Protein AF-A0A4Y3ILY8-F1 (afdb_monomer)

pLDDT: mean 77.2, std 12.8, range [35.41, 92.81]

Mean predicted aligned error: 9.99 Å

Secondary structure (DSSP, 8-state):
------------HHHHHHHHHHHHHHHHHHHHHHHTTGGG-HHHHHHHHHHHHHHHHHHHHHHHHHHHHHHHHHHS-----HHHHHHHHHHHHHHHHHHHHHHHHHHSSS-HHHHHHHHHHHHHHHHHHHHHHHHHHHHH-

Solvent-accessible surface area (backbone atoms only — not comparable to full-atom values): 8220 Å² total; per-residue (Å²): 135,86,80,79,76,81,77,71,73,82,75,56,70,68,63,55,50,51,54,48,50,54,52,54,50,52,51,46,65,68,50,47,73,80,45,61,79,58,62,78,48,61,73,67,55,48,54,55,51,52,50,50,53,51,51,51,52,51,46,53,52,53,50,52,53,53,49,53,52,47,33,47,75,74,64,73,45,88,79,69,50,73,71,53,48,52,52,50,51,51,54,49,52,55,54,49,47,68,61,46,32,62,55,47,34,75,72,42,101,53,55,62,70,56,46,42,50,48,53,50,51,51,50,52,49,51,53,48,51,54,49,51,51,53,53,49,51,68,72,77,105

Sequence (141 aa):
MNQQTYTQPIRPLKSRLLRALTLEGGILLLVAPVFIDDFADINLVSGKILLLITAAIVWNAAYSFGFDTYLWKWRRSLEKTVKCRFVYALLFQVGLLVISAPIFFSMLDSSFWQVMSADLWFSALVFSYTYFTNALYDKFC

Radius of gyration: 19.1 Å; Cα contacts (8 Å, |Δi|>4): 41; chains: 1; bounding box: 50×23×52 Å

Foldseek 3Di:
DDDPPPPPPPPDPVLVVVLVCVLVVVLCVLPCVVCVVVVVCVPPVVVLVVVLVVQLVVLVVVLVVVVCVVCCVPVVDPDQDPVNVVVSVVVSLVVSLVVVLVSQVVVDVDDSVVSSVVSVVSVVVSVVSVVVSVVVSVVPD

Structure (mmCIF, N/CA/C/O backbone):
data_AF-A0A4Y3ILY8-F1
#
_entry.id   AF-A0A4Y3ILY8-F1
#
loop_
_atom_site.group_PDB
_atom_site.id
_atom_site.type_symbol
_atom_site.label_atom_id
_atom_site.label_alt_id
_atom_site.label_comp_id
_atom_site.label_asym_id
_atom_site.label_entity_id
_atom_site.label_seq_id
_atom_site.pdbx_PDB_ins_code
_atom_site.Cartn_x
_atom_site.Cartn_y
_atom_site.Cartn_z
_atom_site.occupancy
_atom_site.B_iso_or_equiv
_atom_site.auth_seq_id
_atom_site.auth_comp_id
_atom_site.auth_asym_id
_atom_site.auth_atom_id
_atom_site.pdbx_PDB_model_num
ATOM 1 N N . MET A 1 1 ? -27.169 1.206 34.709 1.00 38.16 1 MET A N 1
ATOM 2 C CA . MET A 1 1 ? -26.643 1.003 33.340 1.00 38.16 1 MET A CA 1
ATOM 3 C C . MET A 1 1 ? -25.347 1.791 33.234 1.00 38.16 1 MET A C 1
ATOM 5 O O . MET A 1 1 ? -25.390 3.009 33.149 1.00 38.16 1 MET A O 1
ATOM 9 N N . ASN A 1 2 ? -24.212 1.107 33.375 1.00 35.41 2 ASN A N 1
ATOM 10 C CA . ASN A 1 2 ? -22.889 1.726 33.446 1.00 35.41 2 ASN A CA 1
ATOM 11 C C . ASN A 1 2 ? -22.430 2.110 32.038 1.00 35.41 2 ASN A C 1
ATOM 13 O O . ASN A 1 2 ? -22.100 1.233 31.243 1.00 35.41 2 ASN A O 1
ATOM 17 N N . GLN A 1 3 ? -22.406 3.404 31.730 1.00 38.12 3 GLN A N 1
ATOM 18 C CA . GLN A 1 3 ? -21.658 3.899 30.581 1.00 38.12 3 GLN A CA 1
ATOM 19 C C . GLN A 1 3 ? -20.192 4.000 30.996 1.00 38.12 3 GLN A C 1
ATOM 21 O O . GLN A 1 3 ? -19.796 4.911 31.718 1.00 38.12 3 GLN A O 1
ATOM 26 N N . GLN A 1 4 ? -19.395 3.012 30.592 1.00 38.25 4 GLN A N 1
ATOM 27 C CA . GLN A 1 4 ? -17.944 3.110 30.648 1.00 38.25 4 GLN A CA 1
ATOM 28 C C . GLN A 1 4 ? -17.516 4.157 29.617 1.00 38.25 4 GLN A C 1
ATOM 30 O O . GLN A 1 4 ? -17.418 3.877 28.424 1.00 38.25 4 GLN A O 1
ATOM 35 N N . THR A 1 5 ? -17.311 5.388 30.074 1.00 39.91 5 THR A N 1
ATOM 36 C CA . THR A 1 5 ? -16.650 6.435 29.302 1.00 39.91 5 THR A CA 1
ATOM 37 C C . THR A 1 5 ? -15.236 5.947 29.002 1.00 39.91 5 THR A C 1
ATOM 39 O O . THR A 1 5 ? -14.378 5.934 29.882 1.00 39.91 5 THR A O 1
ATOM 42 N N . TYR A 1 6 ? -14.986 5.492 27.774 1.00 41.91 6 TYR A N 1
ATOM 43 C CA . TYR A 1 6 ? -13.641 5.179 27.300 1.00 41.91 6 TYR A CA 1
ATOM 44 C C . TYR A 1 6 ? -12.840 6.485 27.179 1.00 41.91 6 TYR A C 1
ATOM 46 O O . TYR A 1 6 ? -12.651 7.011 26.085 1.00 41.91 6 TYR A O 1
ATOM 54 N N . THR A 1 7 ? -12.353 7.036 28.292 1.00 46.88 7 THR A N 1
ATOM 55 C CA . THR A 1 7 ? -11.233 7.980 28.265 1.00 46.88 7 THR A CA 1
ATOM 56 C C . THR A 1 7 ? -9.991 7.186 27.898 1.00 46.88 7 THR A C 1
ATOM 58 O O . THR A 1 7 ? -9.238 6.743 28.760 1.00 46.88 7 THR A O 1
ATOM 61 N N . GLN A 1 8 ? -9.816 6.940 26.602 1.00 50.84 8 GLN A N 1
ATOM 62 C CA . GLN A 1 8 ? -8.546 6.488 26.055 1.00 50.84 8 GLN A CA 1
ATOM 63 C C . GLN A 1 8 ? -7.499 7.548 26.439 1.00 50.84 8 GLN A C 1
ATOM 65 O O . GLN A 1 8 ? -7.645 8.697 26.007 1.00 50.84 8 GLN A O 1
ATOM 70 N N . PRO A 1 9 ? -6.487 7.243 27.274 1.00 59.09 9 PRO A N 1
ATOM 71 C CA . PRO A 1 9 ? -5.448 8.215 27.580 1.00 59.09 9 PRO A CA 1
ATOM 72 C C . PRO A 1 9 ? -4.776 8.608 26.262 1.00 59.09 9 PRO A C 1
ATOM 74 O O . PRO A 1 9 ? -4.397 7.745 25.467 1.00 59.09 9 PRO A O 1
ATOM 77 N N . ILE A 1 10 ? -4.670 9.913 25.991 1.00 59.78 10 ILE A N 1
ATOM 78 C CA . ILE A 1 10 ? -3.979 10.417 24.800 1.00 59.78 10 ILE A CA 1
ATOM 79 C C . ILE A 1 10 ? -2.558 9.845 24.841 1.00 59.78 10 ILE A C 1
ATOM 81 O O . ILE A 1 10 ? -1.764 10.214 25.707 1.00 59.78 10 ILE A O 1
ATOM 85 N N . ARG A 1 11 ? -2.250 8.897 23.943 1.00 63.75 11 ARG A N 1
ATOM 86 C CA . ARG A 1 11 ? -0.959 8.198 23.956 1.00 63.75 11 ARG A CA 1
ATOM 87 C C . ARG A 1 11 ? 0.185 9.222 23.831 1.00 63.75 11 ARG A C 1
ATOM 89 O O . ARG A 1 11 ? 0.095 10.124 22.989 1.00 63.75 11 ARG A O 1
ATOM 96 N N . PRO A 1 12 ? 1.267 9.102 24.623 1.00 77.31 12 PRO A N 1
ATOM 97 C CA . PRO A 1 12 ? 2.353 10.079 24.638 1.00 77.31 12 PRO A CA 1
ATOM 98 C C . PRO A 1 12 ? 3.027 10.177 23.265 1.00 77.31 12 PRO A C 1
ATOM 100 O O . PRO A 1 12 ? 3.196 9.165 22.581 1.00 77.31 12 PRO A O 1
ATOM 103 N N . LEU A 1 13 ? 3.464 11.380 22.874 1.00 76.62 13 LEU A N 1
ATOM 104 C CA . LEU A 1 13 ? 4.031 11.670 21.545 1.00 76.62 13 LEU A CA 1
ATOM 105 C C . LEU A 1 13 ? 5.139 10.684 21.132 1.00 76.62 13 LEU A C 1
ATOM 107 O O . LEU A 1 13 ? 5.169 10.233 19.991 1.00 76.62 13 LEU A O 1
ATOM 111 N N . LYS A 1 14 ? 5.985 10.273 22.086 1.00 78.38 14 LYS A N 1
ATOM 112 C CA . LYS A 1 14 ? 7.061 9.290 21.875 1.00 78.38 14 LYS A CA 1
ATOM 113 C C . LYS A 1 14 ? 6.546 7.951 21.331 1.00 78.38 14 LYS A C 1
ATOM 115 O O . LYS A 1 14 ? 7.107 7.432 20.375 1.00 78.38 14 LYS A O 1
ATOM 120 N N . SER A 1 15 ? 5.451 7.424 21.886 1.00 74.38 15 SER A N 1
ATOM 121 C CA . SER A 1 15 ? 4.850 6.153 21.442 1.00 74.38 15 SER A CA 1
ATOM 122 C C . SER A 1 15 ? 4.254 6.247 20.033 1.00 74.38 15 SER A C 1
ATOM 124 O O . SER A 1 15 ? 4.321 5.296 19.258 1.00 74.38 15 SER A O 1
ATOM 126 N N . ARG A 1 16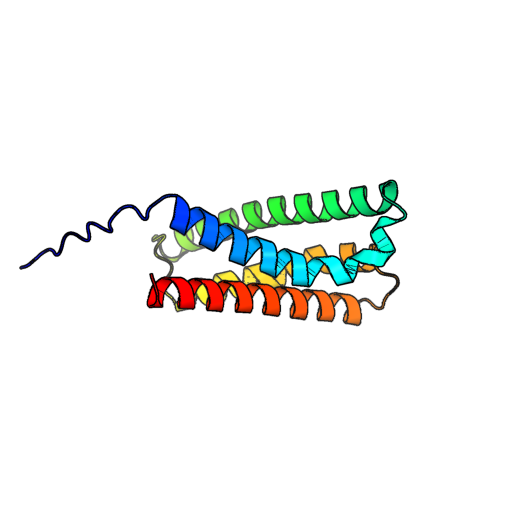 ? 3.725 7.423 19.672 1.00 78.31 16 ARG A N 1
ATOM 127 C CA . ARG A 1 16 ? 3.152 7.691 18.346 1.00 78.31 16 ARG A CA 1
ATOM 128 C C . ARG A 1 16 ? 4.243 7.761 17.282 1.00 78.31 16 ARG A C 1
ATOM 130 O O . ARG A 1 16 ? 4.082 7.173 16.218 1.00 78.31 16 ARG A O 1
ATOM 137 N N . LEU A 1 17 ? 5.352 8.433 17.598 1.00 82.38 17 LEU A N 1
ATOM 138 C CA . LEU A 1 17 ? 6.510 8.538 16.712 1.00 82.38 17 LEU A CA 1
ATOM 139 C C . LEU A 1 17 ? 7.198 7.188 16.509 1.00 82.38 17 LEU A C 1
ATOM 141 O O . LEU A 1 17 ? 7.475 6.834 15.374 1.00 82.38 17 LEU A O 1
ATOM 145 N N . LEU A 1 18 ? 7.409 6.407 17.574 1.00 82.06 18 LEU A N 1
ATOM 146 C CA . LEU A 1 18 ? 7.965 5.053 17.467 1.00 82.06 18 LEU A CA 1
ATOM 147 C C . LEU A 1 18 ? 7.108 4.159 16.571 1.00 82.06 18 LEU A C 1
ATOM 149 O O . LEU A 1 18 ? 7.639 3.521 15.671 1.00 82.06 18 LEU A O 1
ATOM 153 N N . ARG A 1 19 ? 5.782 4.170 16.754 1.00 79.50 19 ARG A N 1
ATOM 154 C CA . ARG A 1 19 ? 4.875 3.384 15.909 1.00 79.50 19 ARG A CA 1
ATOM 155 C C . ARG A 1 19 ? 4.940 3.805 14.441 1.00 79.50 19 ARG A C 1
ATOM 157 O O . ARG A 1 19 ? 4.981 2.943 13.570 1.00 79.50 19 ARG A O 1
ATOM 164 N N . ALA A 1 20 ? 4.944 5.112 14.175 1.00 81.81 20 ALA A N 1
ATOM 165 C CA . ALA A 1 20 ? 5.062 5.637 12.818 1.00 81.81 20 ALA A CA 1
ATOM 166 C C . ALA A 1 20 ? 6.409 5.257 12.188 1.00 81.81 20 ALA A C 1
ATOM 168 O O . ALA A 1 20 ? 6.430 4.732 11.086 1.00 81.81 20 ALA A O 1
ATOM 169 N N . LEU A 1 21 ? 7.519 5.430 12.911 1.00 85.31 21 LEU A N 1
ATOM 170 C CA . LEU A 1 21 ? 8.861 5.086 12.434 1.00 85.31 21 LEU A CA 1
ATOM 171 C C . LEU A 1 21 ? 9.017 3.593 12.150 1.00 85.31 21 LEU A C 1
ATOM 173 O O . LEU A 1 21 ? 9.603 3.232 11.137 1.00 85.31 21 LEU A O 1
ATOM 177 N N . THR A 1 22 ? 8.492 2.723 13.015 1.00 84.50 22 THR A N 1
ATOM 178 C CA . THR A 1 22 ? 8.535 1.277 12.782 1.00 84.50 22 THR A CA 1
ATOM 179 C C . THR A 1 22 ? 7.742 0.906 11.536 1.00 84.50 22 THR A C 1
ATOM 181 O O . THR A 1 22 ? 8.239 0.136 10.722 1.00 84.50 22 THR A O 1
ATOM 184 N N . LEU A 1 23 ? 6.554 1.486 11.353 1.00 84.94 23 LEU A N 1
ATOM 185 C CA . LEU A 1 23 ? 5.707 1.197 10.202 1.00 84.94 23 LEU A CA 1
ATOM 186 C C . LEU A 1 23 ? 6.312 1.720 8.892 1.00 84.94 23 LEU A C 1
ATOM 188 O O . LEU A 1 23 ? 6.495 0.949 7.955 1.00 84.94 23 LEU A O 1
ATOM 192 N N . GLU A 1 24 ? 6.660 3.004 8.845 1.00 84.56 24 GLU A N 1
ATOM 193 C CA . GLU A 1 24 ? 7.240 3.647 7.660 1.00 84.56 24 GLU A CA 1
ATOM 194 C C . GLU A 1 24 ? 8.609 3.047 7.322 1.00 84.56 24 GLU A C 1
ATOM 196 O O . GLU A 1 24 ? 8.884 2.720 6.171 1.00 84.56 24 GLU A O 1
ATOM 201 N N . GLY A 1 25 ? 9.457 2.820 8.331 1.00 86.50 25 GLY A N 1
ATOM 202 C CA . GLY A 1 25 ? 10.773 2.210 8.155 1.00 86.50 25 GLY A CA 1
ATOM 203 C C . GLY A 1 25 ? 10.694 0.774 7.639 1.00 86.50 25 GLY A C 1
ATOM 204 O O . GLY A 1 25 ? 11.464 0.396 6.761 1.00 86.50 25 GLY A O 1
ATOM 205 N N . GLY A 1 26 ? 9.739 -0.023 8.129 1.00 84.06 26 GLY A N 1
ATOM 206 C CA . GLY A 1 26 ? 9.520 -1.376 7.624 1.00 84.06 26 GLY A CA 1
ATOM 207 C C . GLY A 1 26 ? 9.029 -1.397 6.180 1.00 84.06 26 GLY A C 1
ATOM 208 O O . GLY A 1 26 ? 9.535 -2.177 5.379 1.00 84.06 26 GLY A O 1
ATOM 209 N N . ILE A 1 27 ? 8.099 -0.507 5.824 1.00 84.25 27 ILE A N 1
ATOM 210 C CA . ILE A 1 27 ? 7.634 -0.367 4.439 1.00 84.25 27 ILE A CA 1
ATOM 211 C C . ILE A 1 27 ? 8.794 0.062 3.534 1.00 84.25 27 ILE A C 1
ATOM 213 O O . ILE A 1 27 ? 9.015 -0.565 2.502 1.00 84.25 27 ILE A O 1
ATOM 217 N N . LEU A 1 28 ? 9.590 1.056 3.940 1.00 83.00 28 LEU A N 1
ATOM 218 C CA . LEU A 1 28 ? 10.771 1.497 3.193 1.00 83.00 28 LEU A CA 1
ATOM 219 C C . LEU A 1 28 ? 11.774 0.363 2.964 1.00 83.00 28 LEU A C 1
ATOM 221 O O . LEU A 1 28 ? 12.282 0.233 1.856 1.00 83.00 28 LEU A O 1
ATOM 225 N N . LEU A 1 29 ? 12.023 -0.489 3.961 1.00 84.62 29 LEU A N 1
ATOM 226 C CA . LEU A 1 29 ? 12.905 -1.653 3.810 1.00 84.62 29 LEU A CA 1
ATOM 227 C C . LEU A 1 29 ? 12.367 -2.696 2.821 1.00 84.62 29 LEU A C 1
ATOM 229 O O . LEU A 1 29 ? 13.160 -3.388 2.189 1.00 84.62 29 LEU A O 1
ATOM 233 N N . LEU A 1 30 ? 11.045 -2.811 2.674 1.00 80.62 30 LEU A N 1
ATOM 234 C CA . LEU A 1 30 ? 10.421 -3.696 1.686 1.00 80.62 30 LEU A CA 1
ATOM 235 C C . LEU A 1 30 ? 10.455 -3.099 0.272 1.00 80.62 30 LEU A C 1
ATOM 237 O O . LEU A 1 30 ? 10.591 -3.842 -0.695 1.00 80.62 30 LEU A O 1
ATOM 241 N N . VAL A 1 31 ? 10.324 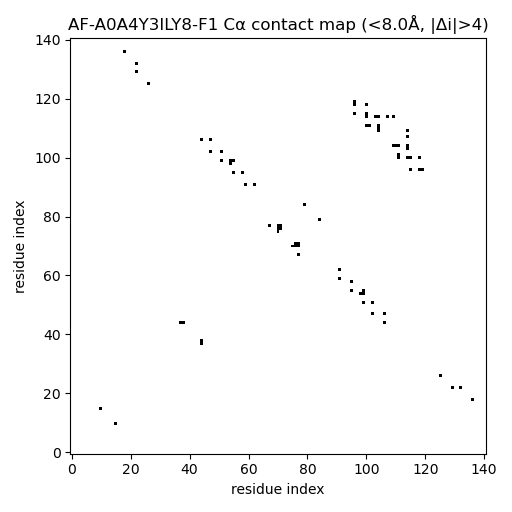-1.774 0.149 1.00 77.12 31 VAL A N 1
ATOM 242 C CA . VAL A 1 31 ? 10.254 -1.071 -1.144 1.00 77.12 31 VAL A CA 1
ATOM 243 C C . VAL A 1 31 ? 11.646 -0.813 -1.719 1.00 77.12 31 VAL A C 1
ATOM 245 O O . VAL A 1 31 ? 11.882 -1.054 -2.897 1.00 77.12 31 VAL A O 1
ATOM 248 N N . ALA A 1 32 ? 12.575 -0.316 -0.901 1.00 75.88 32 ALA A N 1
ATOM 249 C CA . ALA A 1 32 ? 13.854 0.223 -1.360 1.00 75.88 32 ALA A CA 1
ATOM 250 C C . ALA A 1 32 ? 14.705 -0.752 -2.197 1.00 75.88 32 ALA A C 1
ATOM 252 O O . ALA A 1 32 ? 15.249 -0.305 -3.205 1.00 75.88 32 ALA A O 1
ATOM 253 N N . PRO A 1 33 ? 14.803 -2.059 -1.872 1.00 74.81 33 PRO A N 1
ATOM 254 C CA . PRO A 1 33 ? 15.592 -2.998 -2.672 1.00 74.81 33 PRO A CA 1
ATOM 255 C C . PRO A 1 33 ? 15.063 -3.182 -4.096 1.00 74.81 33 PRO A C 1
ATOM 257 O O . PRO A 1 33 ? 15.841 -3.483 -4.989 1.00 74.81 33 PRO A O 1
ATOM 260 N N . VAL A 1 34 ? 13.755 -2.997 -4.312 1.00 69.62 34 VAL A N 1
ATOM 261 C CA . VAL A 1 34 ? 13.122 -3.163 -5.631 1.00 69.62 34 VAL A CA 1
ATOM 262 C C . VAL A 1 34 ? 13.557 -2.065 -6.598 1.00 69.62 34 VAL A C 1
ATOM 264 O O . VAL A 1 34 ? 13.611 -2.302 -7.795 1.00 69.62 34 VAL A O 1
ATOM 267 N N . PHE A 1 35 ? 13.887 -0.882 -6.079 1.00 68.12 35 PHE A N 1
ATOM 268 C CA . PHE A 1 35 ? 14.199 0.295 -6.888 1.00 68.12 35 PHE A CA 1
ATOM 269 C C . PHE A 1 35 ? 15.672 0.703 -6.810 1.00 68.12 35 PHE A C 1
ATOM 271 O O . PHE A 1 35 ? 16.040 1.716 -7.395 1.00 68.12 35 PHE A O 1
ATOM 278 N N . ILE A 1 36 ? 16.514 -0.048 -6.085 1.00 69.50 36 ILE A N 1
ATOM 279 C CA . ILE A 1 36 ? 17.895 0.355 -5.773 1.00 69.50 36 ILE A CA 1
ATOM 280 C C . ILE A 1 36 ? 18.739 0.598 -7.031 1.00 69.50 36 ILE A C 1
ATOM 282 O O . ILE A 1 36 ? 19.521 1.547 -7.062 1.00 69.50 36 ILE A O 1
ATOM 286 N N . ASP A 1 37 ? 18.512 -0.203 -8.072 1.00 63.28 37 ASP A N 1
ATOM 287 C CA . ASP A 1 37 ? 19.223 -0.120 -9.348 1.00 63.28 37 ASP A CA 1
ATOM 288 C C . ASP A 1 37 ? 18.641 0.971 -10.273 1.00 63.28 37 ASP A C 1
ATOM 290 O O . ASP A 1 37 ? 19.373 1.586 -11.048 1.00 63.28 37 ASP A O 1
ATOM 294 N N . ASP A 1 38 ? 17.349 1.293 -10.132 1.00 61.53 38 ASP A N 1
ATOM 295 C CA . ASP A 1 38 ? 16.634 2.296 -10.939 1.00 61.53 38 ASP A CA 1
ATOM 296 C C . ASP A 1 38 ? 16.886 3.748 -10.479 1.00 61.53 38 ASP A C 1
ATOM 298 O O . ASP A 1 38 ? 16.605 4.703 -11.20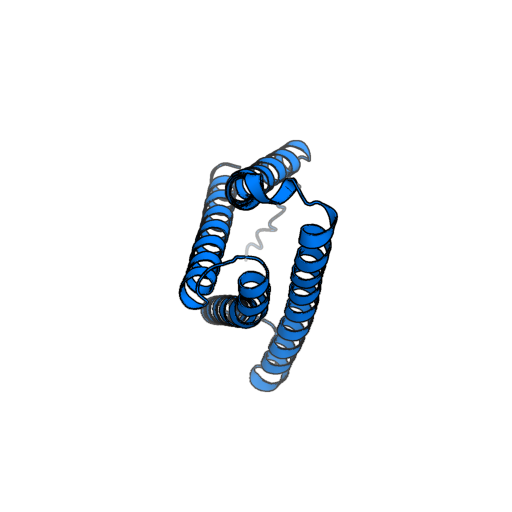9 1.00 61.53 38 ASP A O 1
ATOM 302 N N . PHE A 1 39 ? 17.446 3.958 -9.280 1.00 58.81 39 PHE A N 1
ATOM 303 C CA . PHE A 1 39 ? 17.765 5.301 -8.766 1.00 58.81 39 PHE A CA 1
ATOM 304 C C . PHE A 1 39 ? 18.891 6.018 -9.535 1.00 58.81 39 PHE A C 1
ATOM 306 O O . PHE A 1 39 ? 19.110 7.208 -9.300 1.00 58.81 39 PHE A O 1
ATOM 313 N N . ALA A 1 40 ? 19.596 5.339 -10.447 1.00 58.44 40 ALA A N 1
ATOM 314 C CA . ALA A 1 40 ? 20.653 5.940 -11.260 1.00 58.44 40 ALA A CA 1
ATOM 315 C C . ALA A 1 40 ? 20.119 6.962 -12.289 1.00 58.44 40 ALA A C 1
ATOM 317 O O . ALA A 1 40 ? 20.796 7.952 -12.565 1.00 58.44 40 ALA A O 1
ATOM 318 N N . ASP A 1 41 ? 18.883 6.791 -12.777 1.00 60.84 41 ASP A N 1
ATOM 319 C CA . ASP A 1 41 ? 18.231 7.675 -13.755 1.00 60.84 41 ASP A CA 1
ATOM 320 C C . ASP A 1 41 ? 17.060 8.454 -13.127 1.00 60.84 41 ASP A C 1
ATOM 322 O O . ASP A 1 41 ? 15.878 8.288 -13.451 1.00 60.84 41 ASP A O 1
ATOM 326 N N . ILE A 1 42 ? 17.414 9.372 -12.221 1.00 58.81 42 ILE A N 1
ATOM 327 C CA . ILE A 1 42 ? 16.499 10.199 -11.411 1.00 58.81 42 ILE A CA 1
ATOM 328 C C . ILE A 1 42 ? 15.387 10.878 -12.235 1.00 58.81 42 ILE A C 1
ATOM 330 O O . ILE A 1 42 ? 14.283 11.067 -11.731 1.00 58.81 42 ILE A O 1
ATOM 334 N N . ASN A 1 43 ? 15.620 11.239 -13.499 1.00 59.84 43 ASN A N 1
ATOM 335 C CA . ASN A 1 43 ? 14.673 12.058 -14.263 1.00 59.84 43 ASN A CA 1
ATOM 336 C C . ASN A 1 43 ? 13.481 11.274 -14.846 1.00 59.84 43 ASN A C 1
ATOM 338 O O . ASN A 1 43 ? 12.361 11.787 -14.843 1.00 59.84 43 ASN A O 1
ATOM 342 N N . LEU A 1 44 ? 13.684 10.043 -15.334 1.00 54.97 44 LEU A N 1
ATOM 343 C CA . LEU A 1 44 ? 12.623 9.270 -16.002 1.00 54.97 44 LEU A CA 1
ATOM 344 C C . LEU A 1 44 ? 11.764 8.493 -14.994 1.00 54.97 44 LEU A C 1
ATOM 346 O O . LEU A 1 44 ? 10.535 8.449 -15.109 1.00 54.97 44 LEU A O 1
ATOM 350 N N . VAL A 1 45 ? 12.415 7.934 -13.972 1.00 60.97 45 VAL A N 1
ATOM 351 C CA . VAL A 1 45 ? 11.773 7.183 -12.888 1.00 60.97 45 VAL A CA 1
ATOM 352 C C . VAL A 1 45 ? 10.881 8.108 -12.046 1.00 60.97 45 VAL A C 1
ATOM 354 O O . VAL A 1 45 ? 9.752 7.744 -11.714 1.00 60.97 45 VAL A O 1
ATOM 357 N N . SER A 1 46 ? 11.291 9.366 -11.829 1.00 66.75 46 SER A N 1
ATOM 358 C CA . SER A 1 46 ? 10.504 10.349 -11.064 1.00 66.75 46 SER A CA 1
ATOM 359 C C . SER A 1 46 ? 9.155 10.706 -11.701 1.00 66.75 46 SER A C 1
ATOM 361 O O . SER A 1 46 ?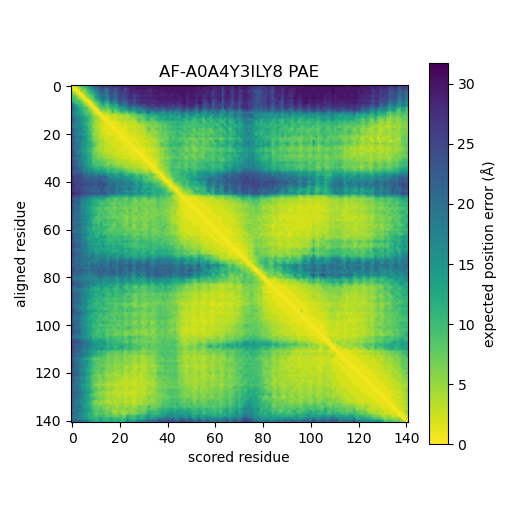 8.160 10.849 -10.989 1.00 66.75 46 SER A O 1
ATOM 363 N N . GLY A 1 47 ? 9.078 10.826 -13.032 1.00 75.25 47 GLY A N 1
ATOM 364 C CA . GLY A 1 47 ? 7.840 11.222 -13.718 1.00 75.25 47 GLY A CA 1
ATOM 365 C C . GLY A 1 47 ? 6.747 10.150 -13.658 1.00 75.25 47 GLY A C 1
ATOM 366 O O . GLY A 1 47 ? 5.580 10.453 -13.398 1.00 75.25 47 GLY A O 1
ATOM 367 N N . LYS A 1 48 ? 7.122 8.879 -13.845 1.00 78.38 48 LYS A N 1
ATOM 368 C CA . LYS A 1 48 ? 6.179 7.749 -13.787 1.00 78.38 48 LYS A CA 1
ATOM 369 C C . LYS A 1 48 ? 5.746 7.439 -12.352 1.00 78.38 48 LYS A C 1
ATOM 371 O O . LYS A 1 48 ? 4.568 7.173 -12.130 1.00 78.38 48 LYS A O 1
ATOM 376 N N . ILE A 1 49 ? 6.647 7.571 -11.373 1.00 79.88 49 ILE A N 1
ATOM 377 C CA . ILE A 1 49 ? 6.294 7.479 -9.945 1.00 79.88 49 ILE A CA 1
ATOM 378 C C . ILE A 1 49 ? 5.296 8.576 -9.562 1.00 79.88 49 ILE A C 1
ATOM 380 O O . ILE A 1 49 ? 4.300 8.298 -8.896 1.00 79.88 49 ILE A O 1
ATOM 384 N N . LEU A 1 50 ? 5.504 9.816 -10.015 1.00 83.62 50 LEU A N 1
ATOM 385 C CA . LEU A 1 50 ? 4.556 10.901 -9.757 1.00 83.62 50 LEU A CA 1
ATOM 386 C C . LEU A 1 50 ? 3.177 10.607 -10.369 1.00 83.62 50 LEU A C 1
ATOM 388 O O . LEU A 1 50 ? 2.151 10.872 -9.736 1.00 83.62 50 LEU A O 1
ATOM 392 N N . LEU A 1 51 ? 3.144 10.026 -11.573 1.00 86.44 51 LEU A N 1
ATOM 393 C CA . LEU A 1 51 ? 1.909 9.591 -12.224 1.00 86.44 51 LEU A CA 1
ATOM 394 C C . LEU A 1 51 ? 1.217 8.479 -11.425 1.00 86.44 51 LEU A C 1
ATOM 396 O O . LEU A 1 51 ? 0.013 8.583 -11.202 1.00 86.44 51 LEU A O 1
ATOM 400 N N . LEU A 1 52 ? 1.955 7.474 -10.937 1.00 85.94 52 LEU A N 1
ATOM 401 C CA . LEU A 1 52 ? 1.429 6.423 -10.054 1.00 85.94 52 LEU A CA 1
ATOM 402 C C . LEU A 1 52 ? 0.791 7.010 -8.794 1.00 85.94 52 LEU A C 1
ATOM 404 O O . LEU A 1 52 ? -0.355 6.695 -8.481 1.00 85.94 52 LEU A O 1
ATOM 408 N N . ILE A 1 53 ? 1.510 7.889 -8.089 1.00 86.94 53 ILE A N 1
ATOM 409 C CA . ILE A 1 53 ? 1.025 8.521 -6.855 1.00 86.94 53 ILE A CA 1
ATOM 410 C C . ILE A 1 53 ? -0.234 9.344 -7.145 1.00 86.94 53 ILE A C 1
ATOM 412 O O . ILE A 1 53 ? -1.232 9.230 -6.434 1.00 86.94 53 ILE A O 1
ATOM 416 N N . THR A 1 54 ? -0.222 10.137 -8.216 1.00 88.88 54 THR A N 1
ATOM 417 C CA . THR A 1 54 ? -1.371 10.964 -8.608 1.00 88.88 54 THR A CA 1
ATOM 418 C C . THR A 1 54 ? -2.574 10.098 -8.981 1.00 88.88 5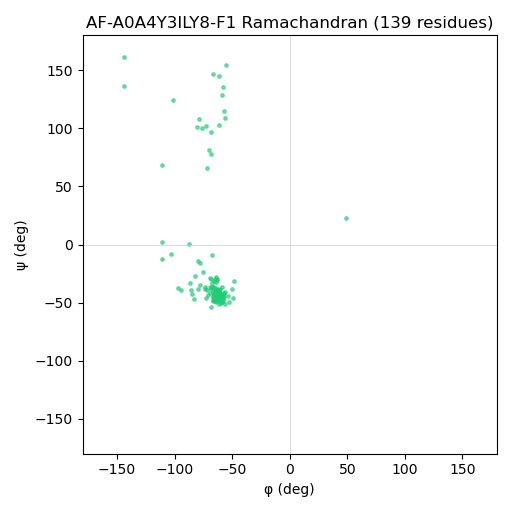4 THR A C 1
ATOM 420 O O . THR A 1 54 ? -3.678 10.346 -8.498 1.00 88.88 54 THR A O 1
ATOM 423 N N . ALA A 1 55 ? -2.371 9.050 -9.783 1.00 89.19 55 ALA A N 1
ATOM 424 C CA . ALA A 1 55 ? -3.418 8.104 -10.153 1.00 89.19 55 ALA A CA 1
ATOM 425 C C . ALA A 1 55 ? -3.997 7.398 -8.919 1.00 89.19 55 ALA A C 1
ATOM 427 O O . ALA A 1 55 ? -5.215 7.289 -8.797 1.00 89.19 55 ALA A O 1
ATOM 428 N N . ALA A 1 56 ? -3.149 6.996 -7.968 1.00 87.88 56 ALA A N 1
ATOM 429 C CA . ALA A 1 56 ? -3.576 6.382 -6.716 1.00 87.88 56 ALA A CA 1
ATOM 430 C C . ALA A 1 56 ? -4.414 7.341 -5.855 1.00 87.88 56 ALA A C 1
ATOM 432 O O . ALA A 1 56 ? -5.458 6.944 -5.338 1.00 87.88 56 ALA A O 1
ATOM 433 N N . ILE A 1 57 ? -4.012 8.612 -5.735 1.00 90.75 57 ILE A N 1
ATOM 434 C CA . ILE A 1 57 ? -4.774 9.636 -5.000 1.00 90.75 57 ILE A CA 1
ATOM 435 C C . ILE A 1 57 ? -6.138 9.872 -5.658 1.00 90.75 57 ILE A C 1
ATOM 437 O O . ILE A 1 57 ? -7.164 9.877 -4.971 1.00 90.75 57 ILE A O 1
ATOM 441 N N . VAL A 1 58 ? -6.162 10.038 -6.984 1.00 92.81 58 VAL A N 1
ATOM 442 C CA . VAL A 1 58 ? -7.398 10.245 -7.751 1.00 92.81 58 VAL A CA 1
ATOM 443 C C . VAL A 1 58 ? -8.323 9.038 -7.614 1.00 92.81 58 VAL A C 1
ATOM 445 O O . VAL A 1 58 ? -9.506 9.207 -7.317 1.00 92.81 58 VAL A O 1
ATOM 448 N N . TRP A 1 59 ? -7.793 7.822 -7.761 1.00 92.50 59 TRP A N 1
ATOM 449 C CA . TRP A 1 59 ? -8.561 6.594 -7.586 1.00 92.50 59 TRP A CA 1
ATOM 450 C C . TRP A 1 59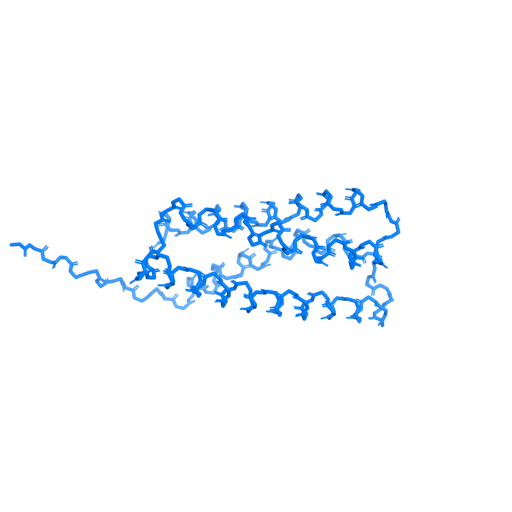 ? -9.112 6.459 -6.168 1.00 92.50 59 TRP A C 1
ATOM 452 O O . TRP A 1 59 ? -10.289 6.152 -5.995 1.00 92.50 59 TRP A O 1
ATOM 462 N N . ASN A 1 60 ? -8.304 6.753 -5.148 1.00 90.75 60 ASN A N 1
ATOM 463 C CA . ASN A 1 60 ? -8.737 6.734 -3.754 1.00 90.75 60 ASN A CA 1
ATOM 464 C C . ASN A 1 60 ? -9.923 7.675 -3.498 1.00 90.75 60 ASN A C 1
ATOM 466 O O . ASN A 1 60 ? -10.900 7.278 -2.855 1.00 90.75 60 ASN A O 1
ATOM 470 N N . ALA A 1 61 ? -9.875 8.892 -4.041 1.00 88.62 61 ALA A N 1
ATOM 471 C CA . ALA A 1 61 ? -10.972 9.848 -3.935 1.00 88.62 61 ALA A CA 1
ATOM 472 C C . ALA A 1 61 ? -12.221 9.378 -4.702 1.00 88.62 61 ALA A C 1
ATOM 474 O O . ALA A 1 61 ? -13.319 9.360 -4.141 1.00 88.62 61 ALA A O 1
ATOM 475 N N . ALA A 1 62 ? -12.054 8.948 -5.957 1.00 90.94 62 ALA A N 1
ATOM 476 C CA . ALA A 1 62 ? -13.148 8.487 -6.810 1.00 90.94 62 ALA A CA 1
ATOM 477 C C . ALA A 1 62 ? -13.859 7.257 -6.225 1.00 90.94 62 ALA A C 1
ATOM 479 O O . ALA A 1 62 ? -15.090 7.214 -6.165 1.00 90.94 62 ALA A O 1
ATOM 480 N N . TYR A 1 63 ? -13.092 6.281 -5.739 1.00 89.81 63 TYR A N 1
ATOM 481 C CA . TYR A 1 63 ? -13.619 5.059 -5.144 1.00 89.81 63 TYR A CA 1
ATOM 482 C C . TYR A 1 63 ? -14.358 5.333 -3.832 1.00 89.81 63 TYR A C 1
ATOM 484 O O . TYR A 1 63 ? -15.477 4.850 -3.646 1.00 89.81 63 TYR A O 1
ATOM 492 N N . SER A 1 64 ? -13.776 6.154 -2.950 1.00 87.19 64 SER A N 1
ATOM 493 C CA . SER A 1 64 ? -14.417 6.529 -1.683 1.00 87.19 64 SER A CA 1
ATOM 494 C C . SER A 1 64 ? -15.754 7.235 -1.933 1.00 87.19 64 SER A C 1
ATOM 496 O O . SER A 1 64 ? -16.775 6.842 -1.371 1.00 87.19 64 SER A O 1
ATOM 498 N N . PHE A 1 65 ? -15.785 8.199 -2.861 1.00 87.75 65 PHE A N 1
ATOM 499 C CA . PHE A 1 65 ? -17.008 8.912 -3.236 1.00 87.75 65 PHE A CA 1
ATOM 500 C C . PHE A 1 65 ? -18.073 7.991 -3.854 1.00 87.75 65 PHE A C 1
ATOM 502 O O . PHE A 1 65 ? -19.250 8.042 -3.479 1.00 87.75 65 PHE A O 1
ATOM 509 N N . GLY A 1 66 ? -17.673 7.125 -4.790 1.00 86.69 66 GLY A N 1
ATOM 510 C CA . GLY A 1 66 ? -18.576 6.173 -5.436 1.00 86.69 66 GLY A CA 1
ATOM 511 C C . GLY A 1 66 ? -19.191 5.190 -4.440 1.00 86.69 66 GLY A C 1
ATOM 512 O O . GLY A 1 66 ? -20.402 4.954 -4.458 1.00 86.69 66 GLY A O 1
ATOM 513 N N . PHE A 1 67 ? -18.383 4.660 -3.522 1.00 83.81 67 PHE A N 1
ATOM 514 C CA . PHE A 1 67 ? -18.857 3.701 -2.532 1.00 83.81 67 PHE A CA 1
ATOM 515 C C . PHE A 1 67 ? -19.747 4.338 -1.466 1.00 83.81 67 PHE A C 1
ATOM 517 O O . PHE A 1 67 ? -20.756 3.746 -1.081 1.00 83.81 67 PHE A O 1
ATOM 524 N N . ASP A 1 68 ? -19.424 5.546 -1.011 1.00 82.69 68 ASP A N 1
ATOM 525 C CA . ASP A 1 68 ? -20.258 6.258 -0.043 1.00 82.69 68 ASP A CA 1
ATOM 526 C C . ASP A 1 68 ? -21.606 6.655 -0.675 1.00 82.69 68 ASP A C 1
ATOM 528 O O . ASP A 1 68 ? -22.654 6.504 -0.044 1.00 82.69 68 ASP A O 1
ATOM 532 N N . THR A 1 69 ? -21.619 7.022 -1.964 1.00 81.88 69 THR A N 1
ATOM 533 C CA . THR A 1 69 ? -22.857 7.237 -2.737 1.00 81.88 69 THR A CA 1
ATOM 534 C C . THR A 1 69 ? -23.676 5.951 -2.867 1.00 81.88 69 THR A C 1
ATOM 536 O O . THR A 1 69 ? -24.901 5.974 -2.718 1.00 81.88 69 THR A O 1
ATOM 539 N N . TYR A 1 70 ? -23.020 4.816 -3.125 1.00 82.56 70 TYR A N 1
ATOM 540 C CA . TYR A 1 70 ? -23.672 3.508 -3.183 1.00 82.56 70 TYR A CA 1
ATOM 541 C C . TYR A 1 70 ? -24.294 3.132 -1.832 1.00 82.56 70 TYR A C 1
ATOM 543 O O . TYR A 1 70 ? -25.476 2.798 -1.770 1.00 82.56 70 TYR A O 1
ATOM 551 N N . LEU A 1 71 ? -23.546 3.262 -0.732 1.00 79.25 71 LEU A N 1
ATOM 552 C CA . LEU A 1 71 ? -24.047 2.986 0.616 1.00 79.25 71 LEU A CA 1
ATOM 553 C C . LEU A 1 71 ? -25.215 3.893 1.005 1.00 79.25 71 LEU A C 1
ATOM 555 O O . LEU A 1 71 ? -26.206 3.408 1.555 1.00 79.25 71 LEU A O 1
ATOM 559 N N . TRP A 1 72 ? -25.133 5.185 0.684 1.00 73.81 72 TRP A N 1
ATOM 560 C CA . TRP A 1 72 ? -26.208 6.136 0.943 1.00 73.81 72 TRP A CA 1
ATOM 561 C C . TRP A 1 72 ? -27.491 5.767 0.188 1.00 73.81 72 TRP A C 1
ATOM 563 O O . TRP A 1 72 ? -28.570 5.741 0.781 1.00 73.81 72 TRP A O 1
ATOM 573 N N . LYS A 1 73 ? -27.376 5.405 -1.098 1.00 75.25 73 LYS A N 1
ATOM 574 C CA . LYS A 1 73 ? -28.522 5.005 -1.930 1.00 75.25 73 LYS A CA 1
ATOM 575 C C . LYS A 1 73 ? -29.135 3.666 -1.515 1.00 75.25 73 LYS A C 1
ATOM 577 O O . LYS A 1 73 ? -30.351 3.526 -1.594 1.00 75.25 73 LYS A O 1
ATOM 582 N N . TRP A 1 74 ? -28.327 2.693 -1.093 1.00 68.62 74 TRP A N 1
ATOM 583 C CA . TRP A 1 74 ? -28.798 1.323 -0.844 1.00 68.62 74 TRP A CA 1
ATOM 584 C C . TRP A 1 74 ? -29.120 1.011 0.617 1.00 68.62 74 TRP A C 1
ATOM 586 O O . TRP A 1 74 ? -30.070 0.284 0.889 1.00 68.62 74 TRP A O 1
ATOM 596 N N . ARG A 1 75 ? -28.343 1.535 1.570 1.00 65.06 75 ARG A N 1
ATOM 597 C CA . ARG A 1 75 ? -28.530 1.254 3.003 1.00 65.06 75 ARG A CA 1
ATOM 598 C C . ARG A 1 75 ? -29.029 2.442 3.816 1.00 65.06 75 ARG A C 1
ATOM 600 O O . ARG A 1 75 ? -29.390 2.229 4.969 1.00 65.06 75 ARG A O 1
ATOM 607 N N . ARG A 1 76 ? -29.021 3.669 3.267 1.00 67.25 76 ARG A N 1
ATOM 608 C CA . ARG A 1 76 ? -29.311 4.923 4.005 1.00 67.25 76 ARG A CA 1
ATOM 609 C C . ARG A 1 76 ? -28.538 5.053 5.331 1.00 67.25 76 ARG A C 1
ATOM 611 O O . ARG A 1 76 ? -28.942 5.779 6.231 1.00 67.25 76 ARG A O 1
ATOM 618 N N . SER A 1 77 ? -27.423 4.338 5.448 1.00 62.22 77 SER A N 1
ATOM 619 C CA . SER A 1 77 ? -26.558 4.298 6.619 1.00 62.22 77 SER A CA 1
ATOM 620 C C . SER A 1 77 ? -25.118 4.180 6.143 1.00 62.22 77 SER A C 1
ATOM 622 O O . SER A 1 77 ? -24.813 3.412 5.227 1.00 62.22 77 SER A O 1
ATOM 624 N N . LEU A 1 78 ? -24.242 4.959 6.774 1.00 61.28 78 LEU A N 1
ATOM 625 C CA . LEU A 1 78 ? -22.801 4.970 6.520 1.00 61.28 78 LEU A CA 1
ATOM 626 C C . LEU A 1 78 ? -22.061 3.926 7.374 1.00 61.28 78 LEU A C 1
ATOM 628 O O . LEU A 1 78 ? -20.839 3.792 7.277 1.00 61.28 78 LEU A O 1
ATOM 632 N N . GLU A 1 79 ? -22.777 3.160 8.206 1.00 61.84 79 GLU A N 1
ATOM 633 C CA . GLU A 1 79 ? -22.167 2.141 9.054 1.00 61.84 79 GLU A CA 1
ATOM 634 C C . GLU A 1 79 ? -21.709 0.926 8.235 1.00 61.84 79 GLU A C 1
ATOM 636 O O . GLU A 1 79 ? -22.477 0.043 7.842 1.00 61.84 79 GLU A O 1
ATOM 641 N N . LYS A 1 80 ? -20.398 0.865 7.983 1.00 64.56 80 LYS A N 1
ATOM 642 C CA . LYS A 1 80 ? -19.744 -0.257 7.300 1.00 64.56 80 LYS A CA 1
ATOM 643 C C . LYS A 1 80 ? -19.604 -1.438 8.273 1.00 64.56 80 LYS A C 1
ATOM 645 O O . LYS A 1 80 ? -18.668 -1.464 9.074 1.00 64.56 80 LYS A O 1
ATOM 650 N N . THR A 1 81 ? -20.495 -2.433 8.179 1.00 76.44 81 THR A N 1
ATOM 651 C CA . THR A 1 81 ? -20.354 -3.743 8.854 1.00 76.44 81 THR A CA 1
ATOM 652 C C . THR A 1 81 ? -19.016 -4.399 8.487 1.00 76.44 81 THR A C 1
ATOM 654 O O . THR A 1 81 ? -18.505 -4.172 7.392 1.00 76.44 81 THR A O 1
ATOM 657 N N . VAL A 1 82 ? -18.467 -5.275 9.335 1.00 75.31 82 VAL A N 1
ATOM 658 C CA . VAL A 1 82 ? -17.174 -5.964 9.105 1.00 75.31 82 VAL A CA 1
ATOM 659 C C . VAL A 1 82 ? -17.076 -6.605 7.711 1.00 75.31 82 VAL A C 1
ATOM 661 O O . VAL A 1 82 ? -16.108 -6.369 6.992 1.00 75.31 82 VAL A O 1
ATOM 664 N N . LYS A 1 83 ? -18.120 -7.321 7.268 1.00 76.56 83 LYS A N 1
ATOM 665 C CA . LYS A 1 83 ? -18.183 -7.908 5.914 1.00 76.56 83 LYS A CA 1
ATOM 666 C C . LYS A 1 83 ? -18.128 -6.847 4.807 1.00 76.56 83 LYS A C 1
ATOM 668 O O . LYS A 1 83 ? -17.464 -7.037 3.796 1.00 76.56 83 LYS A O 1
ATOM 673 N N . CYS A 1 84 ? -18.794 -5.711 5.014 1.00 78.38 84 CYS A N 1
ATOM 674 C CA . CYS A 1 84 ? -18.797 -4.595 4.071 1.00 78.38 84 CYS A CA 1
ATOM 675 C C . CYS A 1 84 ? -17.417 -3.930 3.973 1.00 78.38 84 CYS A C 1
ATOM 677 O O . CYS A 1 84 ? -17.020 -3.534 2.885 1.00 78.38 84 CYS A O 1
ATOM 679 N N . ARG A 1 85 ? -16.676 -3.835 5.087 1.00 78.62 85 ARG A N 1
ATOM 680 C CA . ARG A 1 85 ? -15.302 -3.301 5.110 1.00 78.62 85 ARG A CA 1
ATOM 681 C C . ARG A 1 85 ? -14.329 -4.199 4.356 1.00 78.62 85 ARG A C 1
ATOM 683 O O . ARG A 1 85 ? -13.500 -3.692 3.614 1.00 78.62 85 ARG A O 1
ATOM 690 N N . PHE A 1 86 ? -14.458 -5.514 4.515 1.00 80.12 86 PHE A N 1
ATOM 691 C CA . PHE A 1 86 ? -13.612 -6.469 3.804 1.00 80.12 86 PHE A CA 1
ATOM 692 C C . PHE A 1 86 ? -13.845 -6.422 2.289 1.00 80.12 86 PHE A C 1
ATOM 694 O O . PHE A 1 86 ? -12.897 -6.271 1.528 1.00 80.12 86 PHE A O 1
ATOM 701 N N . VAL A 1 87 ? -15.110 -6.453 1.851 1.00 83.94 87 VAL A N 1
ATOM 702 C CA . VAL A 1 87 ? -15.463 -6.323 0.425 1.00 83.94 87 VAL A CA 1
ATOM 703 C C . VAL A 1 87 ? -15.015 -4.971 -0.136 1.00 83.94 87 VAL A C 1
ATOM 705 O O . VAL A 1 87 ? -14.462 -4.922 -1.229 1.00 83.94 87 VAL A O 1
ATOM 708 N N . TYR A 1 88 ? -15.194 -3.886 0.626 1.00 83.94 88 TYR A N 1
ATOM 709 C CA . TYR A 1 88 ? -14.711 -2.556 0.251 1.00 83.94 88 TYR A CA 1
ATOM 710 C C . TYR A 1 88 ? -13.195 -2.530 0.037 1.00 83.94 88 TYR A C 1
ATOM 712 O O . TYR A 1 88 ? -12.739 -2.000 -0.971 1.00 83.94 88 TYR A O 1
ATOM 720 N N . ALA A 1 89 ? -12.426 -3.098 0.968 1.00 82.19 89 ALA A N 1
ATOM 721 C CA . ALA A 1 89 ? -10.972 -3.134 0.881 1.00 82.19 89 ALA A CA 1
ATOM 722 C C . ALA A 1 89 ? -10.497 -3.991 -0.301 1.00 82.19 89 ALA A C 1
ATOM 724 O O . ALA A 1 89 ? -9.623 -3.564 -1.046 1.00 82.19 89 ALA A O 1
ATOM 725 N N . LEU A 1 90 ? -11.112 -5.157 -0.522 1.00 85.44 90 LEU A N 1
ATOM 726 C CA . LEU A 1 90 ? -10.772 -6.020 -1.654 1.00 85.44 90 LEU A CA 1
ATOM 727 C C . LEU A 1 90 ? -11.057 -5.356 -3.003 1.00 85.44 90 LEU A C 1
ATOM 729 O O . LEU A 1 90 ? -10.196 -5.360 -3.876 1.00 85.44 90 LEU A O 1
ATOM 733 N N . LEU A 1 91 ? -12.240 -4.764 -3.178 1.00 87.50 91 LEU A N 1
ATOM 734 C CA . LEU A 1 91 ? -12.597 -4.071 -4.420 1.00 87.50 91 LEU A CA 1
ATOM 735 C C . LEU A 1 91 ? -11.705 -2.850 -4.669 1.00 87.50 91 LEU A C 1
ATOM 737 O O . LEU A 1 91 ? -11.308 -2.616 -5.809 1.00 87.50 91 LEU A O 1
ATOM 741 N N . PHE A 1 92 ? -11.350 -2.112 -3.611 1.00 86.75 92 PHE A N 1
ATOM 742 C CA . PHE A 1 92 ? -10.395 -1.010 -3.709 1.00 86.75 92 PHE A CA 1
ATOM 743 C C . PHE A 1 92 ? -9.047 -1.503 -4.224 1.00 86.75 92 PHE A C 1
ATOM 745 O O . PHE A 1 92 ? -8.519 -0.953 -5.186 1.00 86.75 92 PHE A O 1
ATOM 752 N N . GLN A 1 93 ? -8.535 -2.565 -3.601 1.00 86.31 93 GLN A N 1
ATOM 753 C CA . GLN A 1 93 ? -7.238 -3.139 -3.914 1.00 86.31 93 GLN A CA 1
ATOM 754 C C . GLN A 1 93 ? -7.182 -3.661 -5.349 1.00 86.31 93 GLN A C 1
ATOM 756 O O . GLN A 1 93 ? -6.239 -3.362 -6.071 1.00 86.31 93 GLN A O 1
ATOM 761 N N . VAL A 1 94 ? -8.208 -4.396 -5.784 1.00 87.75 94 VAL A N 1
ATOM 762 C CA . VAL A 1 94 ? -8.298 -4.913 -7.157 1.00 87.75 94 VAL A CA 1
ATOM 763 C C . VAL A 1 94 ? -8.400 -3.770 -8.165 1.00 87.75 94 VAL A C 1
ATOM 765 O O . VAL A 1 94 ? -7.715 -3.792 -9.181 1.00 87.75 94 VAL A O 1
ATOM 768 N N . GLY A 1 95 ? -9.221 -2.754 -7.892 1.00 88.44 95 GLY A N 1
ATOM 769 C CA . GLY A 1 95 ? -9.349 -1.602 -8.782 1.00 88.44 95 GLY A CA 1
ATOM 770 C C . GLY A 1 95 ? -8.061 -0.786 -8.885 1.00 88.44 95 GLY A C 1
ATOM 771 O O . GLY A 1 95 ? -7.675 -0.392 -9.982 1.00 88.44 95 GLY A O 1
ATOM 772 N N . LEU A 1 96 ? -7.366 -0.593 -7.759 1.00 87.81 96 LEU A N 1
ATOM 773 C CA . LEU A 1 96 ? -6.075 0.087 -7.738 1.00 87.81 96 LEU A CA 1
ATOM 774 C C . LEU A 1 96 ? -5.043 -0.696 -8.552 1.00 87.81 96 LEU A C 1
ATOM 776 O O . LEU A 1 96 ? -4.366 -0.093 -9.373 1.00 87.81 96 LEU A O 1
ATOM 780 N N . LEU A 1 97 ? -5.011 -2.022 -8.401 1.00 88.06 97 LEU A N 1
ATOM 781 C CA . LEU A 1 97 ? -4.122 -2.922 -9.135 1.00 88.06 97 LEU A CA 1
ATOM 782 C C . LEU A 1 97 ? -4.315 -2.815 -10.654 1.00 88.06 97 LEU A C 1
ATOM 784 O O . LEU A 1 97 ? -3.348 -2.737 -11.403 1.00 88.06 97 LEU A O 1
ATOM 788 N N . VAL A 1 98 ? -5.561 -2.747 -11.130 1.00 88.88 98 VAL A N 1
ATOM 789 C CA . VAL A 1 98 ? -5.856 -2.576 -12.567 1.00 88.88 98 VAL A CA 1
ATOM 790 C C . VAL A 1 98 ? -5.329 -1.238 -13.107 1.00 88.88 98 VAL A C 1
ATOM 792 O O . VAL A 1 98 ? -4.978 -1.151 -14.282 1.00 88.88 98 VAL A O 1
ATOM 795 N N . ILE A 1 99 ? -5.250 -0.205 -12.264 1.00 88.81 99 ILE A N 1
ATOM 796 C CA . ILE A 1 99 ? -4.752 1.127 -12.638 1.00 88.81 99 ILE A CA 1
ATOM 797 C C . ILE A 1 99 ? -3.226 1.199 -12.539 1.00 88.81 99 ILE A C 1
ATOM 799 O O . ILE A 1 99 ? -2.590 1.758 -13.431 1.00 88.81 99 ILE A O 1
ATOM 803 N N . SER A 1 100 ? -2.630 0.637 -11.486 1.00 87.62 100 SER A N 1
ATOM 804 C CA . SER A 1 100 ? -1.180 0.643 -11.263 1.00 87.62 100 SER A CA 1
ATOM 805 C C . SER A 1 100 ? -0.441 -0.313 -12.198 1.00 87.62 100 SER A C 1
ATOM 807 O O . SER A 1 100 ? 0.619 0.048 -12.705 1.00 87.62 100 SER A O 1
ATOM 809 N N . ALA A 1 101 ? -1.001 -1.490 -12.499 1.00 87.12 101 ALA A N 1
ATOM 810 C CA . ALA A 1 101 ? -0.371 -2.512 -13.338 1.00 87.12 101 ALA A CA 1
ATOM 811 C C . ALA A 1 101 ? 0.115 -2.021 -14.718 1.00 87.12 101 ALA A C 1
ATOM 813 O O . ALA A 1 101 ? 1.271 -2.289 -15.044 1.00 87.12 101 ALA A O 1
ATOM 814 N N . PRO A 1 102 ? -0.674 -1.302 -15.547 1.00 86.25 102 PRO A N 1
ATOM 815 C CA . PRO A 1 102 ? -0.187 -0.808 -16.839 1.00 86.25 102 PRO A CA 1
ATOM 816 C C . PRO A 1 102 ? 0.929 0.233 -16.690 1.00 86.25 102 PRO A C 1
ATOM 818 O O . PRO A 1 102 ? 1.822 0.304 -17.533 1.00 86.25 102 PRO A O 1
ATOM 821 N N . ILE A 1 103 ? 0.911 1.022 -15.612 1.00 85.88 103 ILE A N 1
ATOM 822 C CA . ILE A 1 103 ? 1.955 2.013 -15.353 1.00 85.88 103 ILE A CA 1
ATOM 823 C C . ILE A 1 103 ? 3.241 1.300 -14.928 1.00 85.88 103 ILE A C 1
ATOM 825 O O . ILE A 1 103 ? 4.292 1.570 -15.506 1.00 85.88 103 ILE A O 1
ATOM 829 N N . PHE A 1 104 ? 3.155 0.329 -14.017 1.00 83.62 104 PHE A N 1
ATOM 830 C CA . PHE A 1 104 ? 4.290 -0.513 -13.650 1.00 83.62 104 PHE A CA 1
ATOM 831 C C . PHE A 1 104 ? 4.834 -1.309 -14.838 1.00 83.62 104 PHE A C 1
ATOM 833 O O . PHE A 1 104 ? 6.044 -1.398 -14.991 1.00 83.62 104 PHE A O 1
ATOM 840 N N . PHE A 1 105 ? 3.980 -1.821 -15.727 1.00 86.81 105 PHE A N 1
ATOM 841 C CA . PHE A 1 105 ? 4.412 -2.515 -16.944 1.00 86.81 105 PHE A CA 1
ATOM 842 C C . PHE A 1 105 ? 5.185 -1.591 -17.891 1.00 86.81 105 PHE A C 1
ATOM 844 O O . PHE A 1 105 ? 6.085 -2.030 -18.590 1.00 86.81 105 PHE A O 1
ATOM 851 N N . SER A 1 106 ? 4.869 -0.294 -17.896 1.00 82.56 106 SER A N 1
ATOM 852 C CA . SER A 1 106 ? 5.652 0.692 -18.645 1.00 82.56 106 SER A CA 1
ATOM 853 C C . SER A 1 106 ? 6.962 1.091 -17.953 1.00 82.56 106 SER A C 1
ATOM 855 O O . SER A 1 106 ? 7.791 1.754 -18.576 1.00 82.56 106 SER A O 1
ATOM 857 N N . MET A 1 107 ? 7.118 0.795 -16.659 1.00 77.69 107 MET A N 1
ATOM 858 C CA . MET A 1 107 ? 8.306 1.114 -15.855 1.00 77.69 107 MET A CA 1
ATOM 859 C C . MET A 1 107 ? 9.294 -0.045 -15.802 1.00 77.69 107 MET A C 1
ATOM 861 O O . MET A 1 107 ? 10.492 0.189 -15.841 1.00 77.69 107 MET A O 1
ATOM 865 N N . LEU A 1 108 ? 8.777 -1.264 -15.695 1.00 76.56 108 LEU A N 1
ATOM 866 C CA . LEU A 1 108 ? 9.540 -2.491 -15.556 1.00 76.56 108 LEU A CA 1
ATOM 867 C C . LEU A 1 108 ? 9.575 -3.187 -16.915 1.00 76.56 108 LEU A C 1
ATOM 869 O O . LEU A 1 108 ? 8.519 -3.513 -17.455 1.00 76.56 108 LEU A O 1
ATOM 873 N N . ASP A 1 109 ? 10.768 -3.479 -17.429 1.00 78.06 109 ASP A N 1
ATOM 874 C CA . ASP A 1 109 ? 10.964 -4.301 -18.631 1.00 78.06 109 ASP A CA 1
ATOM 875 C C . ASP A 1 109 ? 10.654 -5.779 -18.324 1.00 78.06 109 ASP A C 1
ATOM 877 O O . ASP A 1 109 ? 11.517 -6.651 -18.260 1.00 78.06 109 ASP A O 1
ATOM 881 N N . SER A 1 110 ? 9.392 -6.070 -18.024 1.00 84.19 110 SER A N 1
ATOM 882 C CA . SER A 1 110 ? 8.912 -7.366 -17.544 1.00 84.19 110 SER A CA 1
ATOM 883 C C . SER A 1 110 ? 7.534 -7.678 -18.111 1.00 84.19 110 SER A C 1
ATOM 885 O O . SER A 1 110 ? 6.818 -6.801 -18.582 1.00 84.19 110 SER A O 1
ATOM 887 N N . SER A 1 111 ? 7.127 -8.950 -18.077 1.00 90.00 111 SER A N 1
ATOM 888 C CA . SER A 1 111 ? 5.813 -9.339 -18.606 1.00 90.00 111 SER A CA 1
ATOM 889 C C . SER A 1 111 ? 4.663 -8.744 -17.779 1.00 90.00 111 SER A C 1
ATOM 891 O O . SER A 1 111 ? 4.757 -8.638 -16.556 1.00 90.00 111 SER A O 1
ATOM 893 N N . PHE A 1 112 ? 3.539 -8.415 -18.428 1.00 87.38 112 PHE A N 1
ATOM 89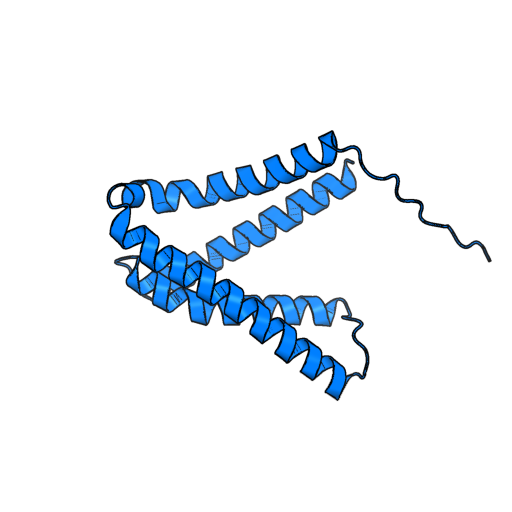4 C CA . PHE A 1 112 ? 2.366 -7.841 -17.754 1.00 87.38 112 PHE A CA 1
ATOM 895 C C . PHE A 1 112 ? 1.885 -8.700 -16.574 1.00 87.38 112 PHE A C 1
ATOM 897 O O . PHE A 1 112 ? 1.645 -8.182 -15.489 1.00 87.38 112 PHE A O 1
ATOM 904 N N . TRP A 1 113 ? 1.811 -10.024 -16.752 1.00 88.50 113 TRP A N 1
ATOM 905 C CA . TRP A 1 113 ? 1.404 -10.950 -15.689 1.00 88.50 113 TRP A CA 1
ATOM 906 C C . TRP A 1 113 ? 2.386 -10.977 -14.517 1.00 88.50 113 TRP A C 1
ATOM 908 O O . TRP A 1 113 ? 1.959 -11.050 -13.367 1.00 88.50 113 TRP A O 1
ATOM 918 N N . GLN A 1 114 ? 3.688 -10.882 -14.794 1.00 86.31 114 GLN A N 1
ATOM 919 C CA . GLN A 1 114 ? 4.713 -10.829 -13.757 1.00 86.31 114 GLN A CA 1
ATOM 920 C C . GLN A 1 114 ? 4.606 -9.536 -12.951 1.00 86.31 114 GLN A C 1
ATOM 922 O O . GLN A 1 114 ? 4.528 -9.607 -11.729 1.00 86.31 114 GLN A O 1
ATOM 927 N N . VAL A 1 115 ? 4.493 -8.387 -13.620 1.00 86.56 115 VAL A N 1
ATOM 928 C CA . VAL A 1 115 ? 4.300 -7.082 -12.972 1.00 86.56 115 VAL A CA 1
ATOM 929 C C . VAL A 1 115 ? 3.015 -7.051 -12.143 1.00 86.56 115 VAL A C 1
ATOM 931 O O . VAL A 1 115 ? 3.035 -6.652 -10.983 1.00 86.56 115 VAL A O 1
ATOM 934 N N . MET A 1 116 ? 1.911 -7.548 -12.702 1.00 87.06 116 MET A N 1
ATOM 935 C CA . MET A 1 116 ? 0.622 -7.625 -12.016 1.00 87.06 116 MET A CA 1
ATOM 936 C C . MET A 1 116 ? 0.695 -8.510 -10.762 1.00 87.06 116 MET A C 1
ATOM 938 O O . MET A 1 116 ? 0.171 -8.155 -9.707 1.00 87.06 116 MET A O 1
ATOM 942 N N . SER A 1 117 ? 1.361 -9.665 -10.863 1.00 88.12 117 SER A N 1
ATOM 943 C CA . SER A 1 117 ? 1.554 -10.566 -9.725 1.00 88.12 117 SER A CA 1
ATOM 944 C C . SER A 1 117 ? 2.481 -9.970 -8.663 1.00 88.12 117 SER A C 1
ATOM 946 O O . SER A 1 117 ? 2.203 -10.114 -7.475 1.00 88.12 117 SER A O 1
ATOM 948 N N . ALA A 1 118 ? 3.537 -9.262 -9.071 1.00 85.25 118 ALA A N 1
ATOM 949 C CA . ALA A 1 118 ? 4.460 -8.587 -8.169 1.00 85.25 118 ALA A CA 1
ATOM 950 C C . ALA A 1 118 ? 3.764 -7.462 -7.392 1.00 85.25 118 ALA A C 1
ATOM 952 O O . ALA A 1 118 ? 3.899 -7.413 -6.173 1.00 85.25 118 ALA A O 1
ATOM 953 N N . ASP A 1 119 ? 2.957 -6.631 -8.060 1.00 85.19 119 ASP A N 1
ATOM 954 C CA . ASP A 1 119 ? 2.158 -5.575 -7.420 1.00 85.19 119 ASP A CA 1
ATOM 955 C C . ASP A 1 119 ? 1.149 -6.164 -6.415 1.00 85.19 119 ASP A C 1
ATOM 957 O O . ASP A 1 119 ? 1.028 -5.697 -5.279 1.00 85.19 119 ASP A O 1
ATOM 961 N N . LEU A 1 120 ? 0.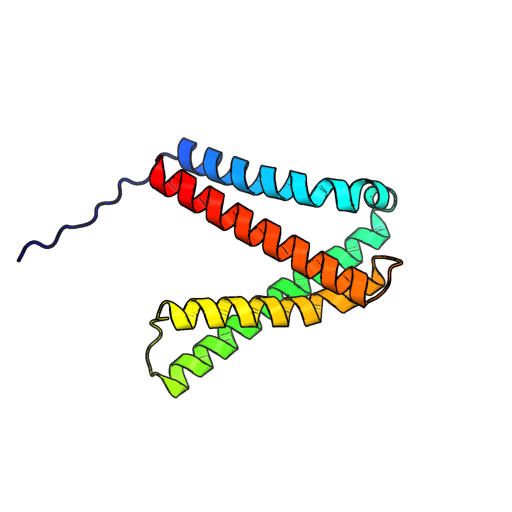493 -7.277 -6.775 1.00 87.00 120 LEU A N 1
ATOM 962 C CA . LEU A 1 120 ? -0.411 -7.988 -5.867 1.00 87.00 120 LEU A CA 1
ATOM 963 C C . LEU A 1 120 ? 0.309 -8.502 -4.615 1.00 87.00 120 LEU A C 1
ATOM 965 O O . LEU A 1 120 ? -0.162 -8.281 -3.497 1.00 87.00 120 LEU A O 1
ATOM 969 N N . TRP A 1 121 ? 1.430 -9.207 -4.795 1.00 87.50 121 TRP A N 1
ATOM 970 C CA . TRP A 1 121 ? 2.210 -9.767 -3.692 1.00 87.50 121 TRP A CA 1
ATOM 971 C C . TRP A 1 121 ? 2.776 -8.675 -2.799 1.00 87.50 121 TRP A C 1
ATOM 973 O O . TRP A 1 121 ? 2.662 -8.763 -1.577 1.00 87.50 121 TRP A O 1
ATOM 983 N N . PHE A 1 122 ? 3.334 -7.629 -3.401 1.00 83.62 122 PHE A N 1
ATOM 984 C CA . PHE A 1 122 ? 3.866 -6.480 -2.690 1.00 83.62 122 PHE A CA 1
ATOM 985 C C . PHE A 1 122 ? 2.781 -5.803 -1.847 1.00 83.62 122 PHE A C 1
ATOM 987 O O . PHE A 1 122 ? 2.956 -5.613 -0.642 1.00 83.62 122 PHE A O 1
ATOM 994 N N . SER A 1 123 ? 1.616 -5.525 -2.433 1.00 83.69 123 SER A N 1
ATOM 995 C CA . SER A 1 123 ? 0.519 -4.911 -1.692 1.00 83.69 123 SER A CA 1
ATOM 996 C C . SER A 1 123 ? -0.032 -5.817 -0.586 1.00 83.69 123 SER A C 1
ATOM 998 O O . SER A 1 123 ? -0.284 -5.344 0.524 1.00 83.69 123 SER A O 1
ATOM 1000 N N . ALA A 1 124 ? -0.158 -7.126 -0.831 1.00 85.94 124 ALA A N 1
ATOM 1001 C CA . ALA A 1 124 ? -0.580 -8.086 0.186 1.00 85.94 124 ALA A CA 1
ATOM 1002 C C . ALA A 1 124 ? 0.415 -8.172 1.357 1.00 85.94 124 ALA A C 1
ATOM 1004 O O . ALA A 1 124 ? -0.005 -8.259 2.517 1.00 85.94 124 ALA A O 1
ATOM 1005 N N . LEU A 1 125 ? 1.721 -8.113 1.076 1.00 85.88 125 LEU A N 1
ATOM 1006 C CA . LEU A 1 125 ? 2.775 -8.073 2.089 1.00 85.88 125 LEU A CA 1
ATOM 1007 C C . LEU A 1 125 ? 2.713 -6.787 2.913 1.00 85.88 125 LEU A C 1
ATOM 1009 O O . LEU A 1 125 ? 2.705 -6.874 4.139 1.00 85.88 125 LEU A O 1
ATOM 1013 N N . VAL A 1 126 ? 2.600 -5.616 2.275 1.00 83.25 126 VAL A N 1
ATOM 1014 C CA . VAL A 1 126 ? 2.463 -4.325 2.974 1.00 83.25 126 VAL A CA 1
ATOM 1015 C C . VAL A 1 126 ? 1.196 -4.305 3.827 1.00 83.25 126 VAL A C 1
ATOM 1017 O O . VAL A 1 126 ? 1.262 -3.979 5.010 1.00 83.25 126 VAL A O 1
ATOM 1020 N N . PHE A 1 127 ? 0.054 -4.730 3.279 1.00 82.94 127 PHE A N 1
ATOM 1021 C CA . PHE A 1 127 ? -1.204 -4.820 4.021 1.00 82.94 127 PHE A CA 1
ATOM 1022 C C . PHE A 1 127 ? -1.077 -5.729 5.249 1.00 82.94 127 PHE A C 1
ATOM 1024 O O . PHE A 1 127 ? -1.478 -5.349 6.351 1.00 82.94 127 PHE A O 1
ATOM 1031 N N . SER A 1 128 ? -0.482 -6.912 5.077 1.00 84.38 128 SER A N 1
ATOM 1032 C CA . SER A 1 128 ? -0.260 -7.862 6.170 1.00 84.38 128 SER A CA 1
ATOM 1033 C C . SER A 1 128 ? 0.692 -7.285 7.214 1.00 84.38 128 SER A C 1
ATOM 1035 O O . SER A 1 128 ? 0.391 -7.326 8.405 1.00 84.38 128 SER A O 1
ATOM 1037 N N . TYR A 1 129 ? 1.805 -6.686 6.786 1.00 83.69 129 TYR A N 1
ATOM 1038 C CA . TYR A 1 129 ? 2.775 -6.031 7.658 1.00 83.69 129 TYR A CA 1
ATOM 1039 C C . TYR A 1 129 ? 2.125 -4.918 8.486 1.00 83.69 129 TYR A C 1
ATOM 1041 O O . TYR A 1 129 ? 2.252 -4.900 9.712 1.00 83.69 129 TYR A O 1
ATOM 1049 N N . THR A 1 130 ? 1.361 -4.031 7.846 1.00 82.25 130 THR A N 1
ATOM 1050 C CA . THR A 1 130 ? 0.603 -2.967 8.510 1.00 82.25 130 THR A CA 1
ATOM 1051 C C . THR A 1 130 ? -0.430 -3.536 9.479 1.00 82.25 130 THR A C 1
ATOM 1053 O O . THR A 1 130 ? -0.576 -3.029 10.589 1.00 82.25 130 THR A O 1
ATOM 1056 N N . TYR A 1 131 ? -1.140 -4.602 9.110 1.00 81.94 131 TYR A N 1
ATOM 1057 C CA . TYR A 1 131 ? -2.105 -5.249 9.995 1.00 81.94 131 TYR A CA 1
ATOM 1058 C C . TYR A 1 131 ? -1.433 -5.852 11.237 1.00 81.94 131 TYR A C 1
ATOM 1060 O O . TYR A 1 131 ? -1.857 -5.567 12.358 1.00 81.94 131 TYR A O 1
ATOM 1068 N N . PHE A 1 132 ? -0.363 -6.636 11.064 1.00 83.69 132 PHE A N 1
ATOM 1069 C CA . PHE A 1 132 ? 0.349 -7.277 12.172 1.00 83.69 132 PHE A CA 1
ATOM 1070 C C . PHE A 1 132 ? 1.029 -6.265 13.087 1.00 83.69 132 PHE A C 1
ATOM 1072 O O . PHE A 1 132 ? 0.899 -6.377 14.302 1.00 83.69 132 PHE A O 1
ATOM 1079 N N . THR A 1 133 ? 1.711 -5.261 12.535 1.00 80.00 133 THR A N 1
ATOM 1080 C CA . THR A 1 133 ? 2.325 -4.202 13.348 1.00 80.00 133 THR A CA 1
ATOM 1081 C C . THR A 1 133 ? 1.265 -3.438 14.132 1.00 80.00 133 THR A C 1
ATOM 1083 O O . THR A 1 133 ? 1.399 -3.305 15.346 1.00 80.00 133 THR A O 1
ATOM 1086 N N . ASN A 1 134 ? 0.160 -3.030 13.501 1.00 80.38 134 ASN A N 1
ATOM 1087 C CA . ASN A 1 134 ? -0.939 -2.377 14.212 1.00 80.38 134 ASN A CA 1
ATOM 1088 C C . ASN A 1 134 ? -1.527 -3.267 15.320 1.00 80.38 134 ASN A C 1
ATOM 1090 O O . ASN A 1 134 ? -1.745 -2.780 16.425 1.00 80.38 134 ASN A O 1
ATOM 1094 N N . ALA A 1 135 ? -1.729 -4.563 15.063 1.00 77.25 135 ALA A N 1
ATOM 1095 C CA . ALA A 1 135 ? -2.249 -5.505 16.055 1.00 77.25 135 ALA A CA 1
ATOM 1096 C C . ALA A 1 135 ? -1.270 -5.767 17.213 1.00 77.25 135 ALA A C 1
ATOM 1098 O O . ALA A 1 135 ? -1.697 -5.912 18.356 1.00 77.25 135 ALA A O 1
ATOM 1099 N N . LEU A 1 136 ? 0.037 -5.830 16.941 1.00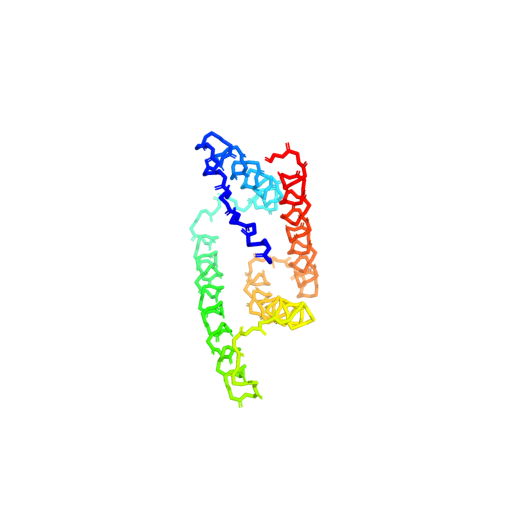 77.25 136 LEU A N 1
ATOM 1100 C CA . LEU A 1 136 ? 1.073 -5.966 17.968 1.00 77.25 136 LEU A CA 1
ATOM 1101 C C . LEU A 1 136 ? 1.111 -4.720 18.857 1.00 77.25 136 LEU A C 1
ATOM 1103 O O . LEU A 1 136 ? 1.065 -4.840 20.078 1.00 77.25 136 LEU A O 1
ATOM 1107 N N . TYR A 1 137 ? 1.117 -3.526 18.265 1.00 73.50 137 TYR A N 1
ATOM 1108 C CA . TYR A 1 137 ? 1.100 -2.279 19.030 1.00 73.50 137 TYR A CA 1
ATOM 1109 C C . TYR A 1 137 ? -0.177 -2.098 19.855 1.00 73.50 137 TYR A C 1
ATOM 1111 O O . TYR A 1 137 ? -0.098 -1.509 20.923 1.00 73.50 137 TYR A O 1
ATOM 1119 N N . ASP A 1 138 ? -1.326 -2.600 19.399 1.00 70.88 138 ASP A N 1
ATOM 1120 C CA . ASP A 1 138 ? -2.576 -2.542 20.171 1.00 70.88 138 ASP A CA 1
ATOM 1121 C C . ASP A 1 138 ? -2.612 -3.552 21.333 1.00 70.88 138 ASP A C 1
ATOM 1123 O O . ASP A 1 138 ? -3.322 -3.356 22.314 1.00 70.88 138 ASP A O 1
ATOM 1127 N N . LYS A 1 139 ? -1.826 -4.636 21.247 1.00 67.94 139 LYS A N 1
ATOM 1128 C CA . LYS A 1 139 ? -1.700 -5.644 22.314 1.00 67.94 139 LYS A CA 1
ATOM 1129 C C . LYS A 1 139 ? -0.644 -5.300 23.363 1.00 67.94 139 LYS A C 1
ATOM 1131 O O . LYS A 1 139 ? -0.805 -5.686 24.516 1.00 67.94 139 LYS A O 1
ATOM 1136 N N . PHE A 1 140 ? 0.446 -4.642 22.969 1.00 61.94 140 PHE A N 1
ATOM 1137 C CA . PHE A 1 140 ? 1.596 -4.378 23.842 1.00 61.94 140 PHE A CA 1
ATOM 1138 C C . PHE A 1 140 ? 1.674 -2.936 24.376 1.00 61.94 140 PHE A C 1
ATOM 1140 O O . PHE A 1 140 ? 2.522 -2.662 25.224 1.00 61.94 140 PHE A O 1
ATOM 1147 N N . CYS A 1 141 ? 0.835 -2.009 23.898 1.00 53.97 141 CYS A N 1
ATOM 1148 C CA . CYS A 1 141 ? 0.819 -0.597 24.309 1.00 53.97 141 CYS A CA 1
ATOM 1149 C C . CYS A 1 141 ? -0.601 -0.044 24.411 1.00 53.97 141 CYS A C 1
ATOM 1151 O O . CYS A 1 141 ? -0.801 0.833 25.276 1.00 53.97 141 CYS A O 1
#

InterPro domains:
  IPR007896 Chlorhexidine efflux transporter [PF05232] (80-140)

Organism: NCBI:txid1219078